Protein AF-A0A519J2M8-F1 (afdb_monomer_lite)

Structure (mmCIF, N/CA/C/O backbone):
data_AF-A0A519J2M8-F1
#
_entry.id   AF-A0A519J2M8-F1
#
loop_
_atom_site.group_PDB
_atom_site.id
_atom_site.type_symbol
_atom_site.label_atom_id
_atom_site.label_alt_id
_atom_site.label_comp_id
_atom_site.label_asym_id
_atom_site.label_entity_id
_atom_site.label_seq_id
_atom_site.pdbx_PDB_ins_code
_atom_site.Cartn_x
_atom_site.Cartn_y
_atom_site.Cartn_z
_atom_site.occupancy
_atom_site.B_iso_or_equiv
_atom_site.auth_seq_id
_atom_site.auth_comp_id
_atom_site.auth_asym_id
_atom_site.auth_atom_id
_atom_site.pdbx_PDB_model_num
ATOM 1 N N . MET A 1 1 ? -5.468 24.593 -13.686 1.00 42.84 1 MET A N 1
ATOM 2 C CA . MET A 1 1 ? -4.693 23.363 -13.952 1.00 42.84 1 MET A CA 1
ATOM 3 C C . MET A 1 1 ? -4.327 22.767 -12.607 1.00 42.84 1 MET A C 1
ATOM 5 O O . MET A 1 1 ? -3.541 23.371 -11.895 1.00 42.84 1 MET A O 1
ATOM 9 N N . THR A 1 2 ? -4.965 21.672 -12.203 1.00 45.75 2 THR A N 1
ATOM 10 C CA . THR A 1 2 ? -4.633 20.975 -10.951 1.00 45.75 2 THR A CA 1
ATOM 11 C C . THR A 1 2 ? -3.378 20.144 -11.201 1.00 45.75 2 THR A C 1
ATOM 13 O O . THR A 1 2 ? -3.348 19.384 -12.170 1.00 45.75 2 THR A O 1
ATOM 16 N N . ALA A 1 3 ? -2.333 20.315 -10.390 1.00 53.28 3 ALA A N 1
ATOM 17 C CA . ALA A 1 3 ? -1.148 19.470 -10.480 1.00 53.28 3 ALA A CA 1
ATOM 18 C C . ALA A 1 3 ? -1.565 18.015 -10.218 1.00 53.28 3 ALA A C 1
ATOM 20 O O . ALA A 1 3 ? -2.243 17.734 -9.231 1.00 53.28 3 ALA A O 1
ATOM 21 N N . LYS A 1 4 ? -1.216 17.098 -11.127 1.00 65.06 4 LYS A N 1
ATOM 22 C CA . LYS A 1 4 ? -1.364 15.665 -10.863 1.00 65.06 4 LYS A CA 1
ATOM 23 C C . LYS A 1 4 ? -0.252 15.265 -9.900 1.00 65.06 4 LYS A C 1
ATOM 25 O O . LYS A 1 4 ? 0.915 15.334 -10.271 1.00 65.06 4 LYS A O 1
ATOM 30 N N . THR A 1 5 ? -0.620 14.873 -8.687 1.00 70.12 5 THR A N 1
ATOM 31 C CA . THR A 1 5 ? 0.306 14.245 -7.742 1.00 70.12 5 THR A CA 1
ATOM 32 C C . THR A 1 5 ? 0.475 12.783 -8.150 1.00 70.12 5 THR A C 1
ATOM 34 O O . THR A 1 5 ? -0.518 12.076 -8.313 1.00 70.12 5 THR A O 1
ATOM 37 N N . TYR A 1 6 ? 1.714 12.348 -8.362 1.00 79.75 6 TYR A N 1
ATOM 38 C CA . TYR A 1 6 ? 2.063 10.949 -8.621 1.00 79.75 6 TYR A CA 1
ATOM 39 C C . TYR A 1 6 ? 2.649 10.337 -7.344 1.00 79.75 6 TYR A C 1
ATOM 41 O O . TYR A 1 6 ? 3.289 11.052 -6.574 1.00 79.75 6 TYR A O 1
ATOM 49 N N . SER A 1 7 ? 2.430 9.038 -7.122 1.00 84.50 7 SER A N 1
ATOM 50 C CA . SER A 1 7 ? 3.035 8.317 -5.997 1.00 84.50 7 SER A CA 1
ATOM 51 C C . SER A 1 7 ? 4.561 8.255 -6.133 1.00 84.50 7 SER A C 1
ATOM 53 O O . SER A 1 7 ? 5.103 8.431 -7.233 1.00 84.50 7 SER A O 1
ATOM 55 N N . ARG A 1 8 ? 5.277 7.987 -5.034 1.00 85.31 8 ARG A N 1
ATOM 56 C CA . ARG A 1 8 ? 6.747 7.875 -5.067 1.00 85.31 8 ARG A CA 1
ATOM 57 C C . ARG A 1 8 ? 7.228 6.768 -6.003 1.00 85.31 8 ARG A C 1
ATOM 59 O O . ARG A 1 8 ? 8.206 6.978 -6.717 1.00 85.31 8 ARG A O 1
ATOM 66 N N . GLY A 1 9 ? 6.530 5.637 -6.068 1.00 89.19 9 GLY A N 1
ATOM 67 C CA . GLY A 1 9 ? 6.817 4.568 -7.018 1.00 89.19 9 GLY A CA 1
ATOM 68 C C . GLY A 1 9 ? 6.554 4.975 -8.465 1.00 89.19 9 GLY A C 1
ATOM 69 O O . GLY A 1 9 ? 7.375 4.697 -9.337 1.00 89.19 9 GLY A O 1
ATOM 70 N N . ALA A 1 10 ? 5.467 5.700 -8.744 1.00 90.69 10 ALA A N 1
ATOM 71 C CA . ALA A 1 10 ? 5.232 6.244 -10.081 1.00 90.69 10 ALA A CA 1
ATOM 72 C C . ALA A 1 10 ? 6.343 7.216 -10.498 1.00 90.69 10 ALA A C 1
ATOM 74 O O . ALA A 1 10 ? 6.860 7.104 -11.609 1.00 90.69 10 ALA A O 1
ATOM 75 N N . LEU A 1 11 ? 6.760 8.118 -9.605 1.00 91.88 11 LEU A N 1
ATOM 76 C CA . LEU A 1 11 ? 7.868 9.035 -9.867 1.00 91.88 11 LEU A CA 1
ATOM 77 C C . LEU A 1 11 ? 9.185 8.283 -10.112 1.00 91.88 11 LEU A C 1
ATOM 79 O O . LEU A 1 11 ? 9.883 8.605 -11.064 1.00 91.88 11 LEU A O 1
ATOM 83 N N . HIS A 1 12 ? 9.487 7.249 -9.322 1.00 93.31 12 HIS A N 1
ATOM 84 C CA . HIS A 1 12 ? 10.667 6.401 -9.518 1.00 93.31 12 HIS A CA 1
ATOM 85 C C . HIS A 1 12 ? 10.701 5.771 -10.916 1.00 93.31 12 HIS A C 1
ATOM 87 O O . HIS A 1 12 ? 11.714 5.832 -11.607 1.00 93.31 12 HIS A O 1
ATOM 93 N N . ARG A 1 13 ? 9.567 5.224 -11.372 1.00 95.94 13 ARG A N 1
ATOM 94 C CA . ARG A 1 13 ? 9.458 4.662 -12.726 1.00 95.94 13 ARG A CA 1
ATOM 95 C C . ARG A 1 13 ? 9.607 5.729 -13.812 1.00 95.94 13 ARG A C 1
ATOM 97 O O . ARG A 1 13 ? 10.231 5.461 -14.833 1.00 95.94 13 ARG A O 1
ATOM 104 N N . PHE A 1 14 ? 9.058 6.930 -13.608 1.00 96.06 14 PHE A N 1
ATOM 105 C CA . PHE A 1 14 ? 9.229 8.039 -14.552 1.00 96.06 14 PHE A CA 1
ATOM 106 C C . PHE A 1 14 ? 10.678 8.518 -14.649 1.00 96.06 14 PHE A C 1
ATOM 108 O O . PHE A 1 14 ? 11.127 8.764 -15.760 1.00 96.06 14 PHE A O 1
ATOM 115 N N . LEU A 1 15 ? 11.396 8.613 -13.528 1.00 94.94 15 LEU A N 1
ATOM 116 C CA . LEU A 1 15 ? 12.813 8.991 -13.516 1.00 94.94 15 LEU A CA 1
ATOM 117 C C . LEU A 1 15 ? 13.669 7.955 -14.251 1.00 94.94 15 LEU A C 1
ATOM 119 O O . LEU A 1 15 ? 14.498 8.313 -15.074 1.00 94.94 15 LEU A O 1
ATOM 123 N N . TYR A 1 16 ? 13.406 6.664 -14.043 1.00 95.06 16 TYR A N 1
ATOM 124 C CA . TYR A 1 16 ? 14.127 5.628 -14.781 1.00 95.06 16 TYR A CA 1
ATOM 125 C C . TYR A 1 16 ? 13.835 5.667 -16.290 1.00 95.06 16 TYR A C 1
ATOM 127 O O . TYR A 1 16 ? 14.726 5.503 -17.121 1.00 95.06 16 TYR A O 1
ATOM 135 N N . LEU A 1 17 ? 12.573 5.905 -16.663 1.00 95.56 17 LEU A N 1
ATOM 136 C CA . LEU A 1 17 ? 12.202 6.107 -18.062 1.00 95.56 17 LEU A CA 1
ATOM 137 C C . LEU A 1 17 ? 12.904 7.339 -18.653 1.00 95.56 17 LEU A C 1
ATOM 139 O O . LEU A 1 17 ? 13.355 7.290 -19.793 1.00 95.56 17 LEU A O 1
ATOM 143 N N . GLU A 1 18 ? 12.993 8.430 -17.894 1.00 95.62 18 GLU A N 1
ATOM 144 C CA . GLU A 1 18 ? 13.728 9.634 -18.279 1.00 95.62 18 GLU A CA 1
ATOM 145 C C . GLU A 1 18 ? 15.209 9.328 -18.540 1.00 95.62 18 GLU A C 1
ATOM 147 O O . GLU A 1 18 ? 15.709 9.724 -19.590 1.00 95.62 18 GLU A O 1
ATOM 152 N N . ASP A 1 19 ? 15.875 8.558 -17.676 1.00 94.25 19 ASP A N 1
ATOM 153 C CA . ASP A 1 19 ? 17.281 8.170 -17.861 1.00 94.25 19 ASP A CA 1
ATOM 154 C C . ASP A 1 19 ? 17.504 7.413 -19.181 1.00 94.25 19 ASP A C 1
ATOM 156 O O . ASP A 1 19 ? 18.418 7.747 -19.941 1.00 94.25 19 ASP A O 1
ATOM 160 N N . ILE A 1 20 ? 16.630 6.451 -19.513 1.00 93.06 20 ILE A N 1
ATOM 161 C CA . ILE A 1 20 ? 16.686 5.746 -20.806 1.00 93.06 20 ILE A CA 1
ATOM 162 C C . ILE A 1 20 ? 16.519 6.733 -21.964 1.00 93.06 20 ILE A C 1
ATOM 164 O O . ILE A 1 20 ? 17.271 6.680 -22.935 1.00 93.06 20 ILE A O 1
ATOM 168 N N . LEU A 1 21 ? 15.532 7.628 -21.888 1.00 93.12 21 LEU A N 1
ATOM 169 C CA . LEU A 1 21 ? 15.232 8.563 -22.973 1.00 93.12 21 LEU A CA 1
ATOM 170 C C . LEU A 1 21 ? 16.350 9.595 -23.174 1.00 93.12 21 LEU A C 1
ATOM 172 O O . LEU A 1 21 ? 16.639 9.966 -24.311 1.00 93.12 21 LEU A O 1
ATOM 176 N N . ILE A 1 22 ? 16.991 10.053 -22.098 1.00 91.88 22 ILE A N 1
ATOM 177 C CA . ILE A 1 22 ? 18.112 10.993 -22.174 1.00 91.88 22 ILE A CA 1
ATOM 178 C C . ILE A 1 22 ? 19.355 10.307 -22.752 1.00 91.88 22 ILE A C 1
ATOM 180 O O . ILE A 1 22 ? 20.033 10.904 -23.585 1.00 91.88 22 ILE A O 1
ATOM 184 N N . GLY A 1 23 ? 19.645 9.069 -22.341 1.00 87.50 23 GLY A N 1
ATOM 185 C CA . GLY A 1 23 ? 20.840 8.341 -22.779 1.00 87.50 23 GLY A CA 1
ATOM 186 C C . GLY A 1 23 ? 20.719 7.666 -24.148 1.00 87.50 23 GLY A C 1
ATOM 187 O O . GLY A 1 23 ? 21.715 7.531 -24.852 1.00 87.50 23 GLY A O 1
ATOM 188 N N . HIS A 1 24 ? 19.511 7.247 -24.537 1.00 88.31 24 HIS A N 1
ATOM 189 C CA . HIS A 1 24 ? 19.293 6.301 -25.640 1.00 88.31 24 HIS A CA 1
ATOM 190 C C . HIS A 1 24 ? 18.051 6.640 -26.481 1.00 88.31 24 HIS A C 1
ATOM 192 O O . HIS A 1 24 ? 17.312 5.751 -26.900 1.00 88.31 24 HIS A O 1
ATOM 198 N N . SER A 1 25 ? 17.788 7.929 -26.718 1.00 82.75 25 SER A N 1
ATOM 199 C CA . SER A 1 25 ? 16.626 8.384 -27.507 1.00 82.75 25 SER A CA 1
ATOM 200 C C . SER A 1 25 ? 16.670 7.980 -28.983 1.00 82.75 25 SER A C 1
ATOM 202 O O . SER A 1 25 ? 15.610 7.836 -29.602 1.00 82.75 25 SER A O 1
ATOM 204 N N . ASP A 1 26 ? 17.860 7.775 -29.5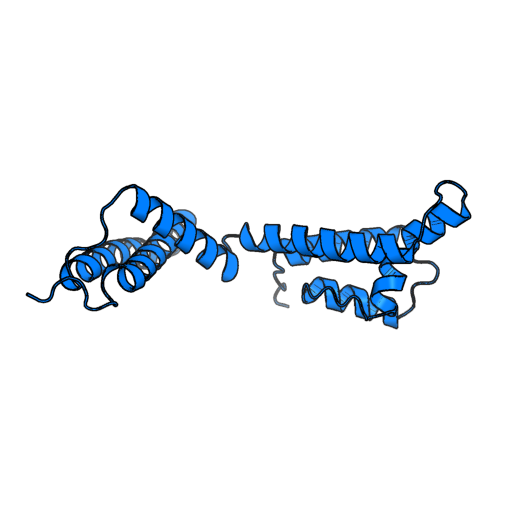48 1.00 79.50 26 ASP A N 1
ATOM 205 C CA . ASP A 1 26 ? 18.017 7.368 -30.943 1.00 79.50 26 ASP A CA 1
ATOM 206 C C . ASP A 1 26 ? 17.419 5.969 -31.170 1.00 79.50 26 ASP A C 1
ATOM 208 O O . ASP A 1 26 ? 17.865 4.968 -30.619 1.00 79.50 26 ASP A O 1
ATOM 212 N N . GLY A 1 27 ? 16.366 5.901 -31.993 1.00 75.88 27 GLY A N 1
ATOM 213 C CA . GLY A 1 27 ? 15.653 4.654 -32.296 1.00 75.88 27 GLY A CA 1
ATOM 214 C C . GLY A 1 27 ? 14.475 4.329 -31.367 1.00 75.88 27 GLY A C 1
ATOM 215 O O . GLY A 1 27 ? 13.872 3.261 -31.505 1.00 75.88 27 GLY A O 1
ATOM 216 N N . ILE A 1 28 ? 14.098 5.230 -30.453 1.00 87.69 28 ILE A N 1
ATOM 217 C CA . ILE A 1 28 ? 12.847 5.113 -29.691 1.00 87.69 28 ILE A CA 1
ATOM 218 C C . ILE A 1 28 ? 11.701 5.716 -30.511 1.00 87.69 28 ILE A C 1
ATOM 220 O O . ILE A 1 28 ? 11.606 6.929 -30.693 1.00 87.69 28 ILE A O 1
ATOM 224 N N . ASP A 1 29 ? 10.822 4.852 -31.015 1.00 91.38 29 ASP A N 1
ATOM 225 C CA . ASP A 1 29 ? 9.601 5.251 -31.713 1.00 91.38 29 ASP A CA 1
ATOM 226 C C . ASP A 1 29 ? 8.451 5.596 -30.743 1.00 91.38 29 ASP A C 1
ATOM 228 O O . ASP A 1 29 ? 8.553 5.496 -29.514 1.00 91.38 29 ASP A O 1
ATOM 232 N N . GLY A 1 30 ? 7.331 6.045 -31.316 1.00 93.44 30 GLY A N 1
ATOM 233 C CA . GLY A 1 30 ? 6.152 6.435 -30.547 1.00 93.44 30 GLY A CA 1
ATOM 234 C C . GLY A 1 30 ? 5.520 5.287 -29.755 1.00 93.44 30 GLY A C 1
ATOM 235 O O . GLY A 1 30 ? 4.983 5.538 -28.675 1.00 93.44 30 GLY A O 1
ATOM 236 N N . ASP A 1 31 ? 5.613 4.050 -30.245 1.00 95.94 31 ASP A N 1
ATOM 237 C CA . ASP A 1 31 ? 4.995 2.879 -29.617 1.00 95.94 31 ASP A CA 1
ATOM 238 C C . ASP A 1 31 ? 5.794 2.444 -28.383 1.00 95.94 31 ASP A C 1
ATOM 240 O O . ASP A 1 31 ? 5.223 2.251 -27.305 1.00 95.94 31 ASP A O 1
ATOM 244 N N . ARG A 1 32 ? 7.129 2.437 -28.481 1.00 95.19 32 ARG A N 1
ATOM 245 C CA . ARG A 1 32 ? 8.039 2.228 -27.342 1.00 95.19 32 ARG A CA 1
ATOM 246 C C . ARG A 1 32 ? 7.851 3.291 -26.271 1.00 95.19 32 ARG A C 1
ATOM 248 O O . ARG A 1 32 ? 7.703 2.961 -25.092 1.00 95.19 32 ARG A O 1
ATOM 255 N N . LEU A 1 33 ? 7.781 4.565 -26.662 1.00 95.06 33 LEU A N 1
ATOM 256 C CA . LEU A 1 33 ? 7.527 5.653 -25.717 1.00 95.06 33 LEU A CA 1
ATOM 257 C C . LEU A 1 33 ? 6.159 5.499 -25.030 1.00 95.06 33 LEU A C 1
ATOM 259 O O . LEU A 1 33 ? 6.048 5.661 -23.811 1.00 95.06 33 LEU A O 1
ATOM 263 N N . ALA A 1 34 ? 5.112 5.160 -25.785 1.00 96.25 34 ALA A N 1
ATOM 264 C CA . ALA A 1 34 ? 3.778 4.927 -25.237 1.00 96.25 34 ALA A CA 1
ATOM 265 C C . ALA A 1 34 ? 3.753 3.743 -24.258 1.00 96.25 34 ALA A C 1
ATOM 267 O O . ALA A 1 34 ? 3.117 3.836 -23.200 1.00 96.25 34 ALA A O 1
ATOM 268 N N . ALA A 1 35 ? 4.470 2.663 -24.570 1.00 96.19 35 ALA A N 1
ATOM 269 C CA . ALA A 1 35 ? 4.612 1.503 -23.700 1.00 96.19 35 ALA A CA 1
ATOM 270 C C . ALA A 1 35 ? 5.324 1.875 -22.388 1.00 96.19 35 ALA A C 1
ATOM 272 O O . ALA A 1 35 ? 4.794 1.599 -21.308 1.00 96.19 35 ALA A O 1
ATOM 273 N N . GLY A 1 36 ? 6.451 2.592 -22.466 1.00 96.31 36 GLY A N 1
ATOM 274 C CA . GLY A 1 36 ? 7.195 3.080 -21.300 1.00 96.31 36 GLY A CA 1
ATOM 275 C C . GLY A 1 36 ? 6.361 3.992 -20.397 1.00 96.31 36 GLY A C 1
ATOM 276 O O . GLY A 1 36 ? 6.284 3.781 -19.187 1.00 96.31 36 GLY A O 1
ATOM 277 N N . LEU A 1 37 ? 5.650 4.965 -20.977 1.00 96.12 37 LEU A N 1
ATOM 278 C CA . LEU A 1 37 ? 4.761 5.860 -20.226 1.00 96.12 37 LEU A CA 1
ATOM 279 C C . LEU A 1 37 ? 3.584 5.117 -19.581 1.00 96.12 37 LEU A C 1
ATOM 281 O O . LEU A 1 37 ? 3.129 5.498 -18.499 1.00 96.12 37 LEU A O 1
ATOM 285 N N . THR A 1 38 ? 3.060 4.081 -20.239 1.00 96.00 38 THR A N 1
ATOM 286 C CA . THR A 1 38 ? 1.982 3.247 -19.691 1.00 96.00 38 THR A CA 1
ATOM 287 C C . THR A 1 38 ? 2.481 2.432 -18.503 1.00 96.00 38 THR A C 1
ATOM 289 O O . THR A 1 38 ? 1.831 2.433 -17.454 1.00 96.00 38 THR A O 1
ATOM 292 N N . TRP A 1 39 ? 3.657 1.813 -18.613 1.00 96.12 39 TRP A N 1
ATOM 293 C CA . TRP A 1 39 ? 4.309 1.132 -17.496 1.00 96.12 39 TRP A CA 1
ATOM 294 C C . TRP A 1 39 ? 4.587 2.091 -16.332 1.00 96.12 39 TRP A C 1
ATOM 296 O O . TRP A 1 39 ? 4.186 1.812 -15.204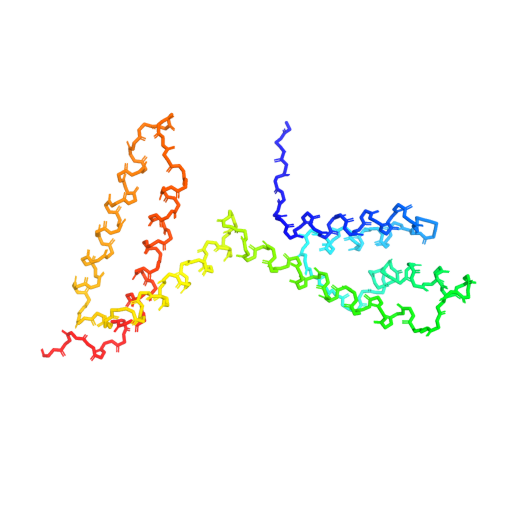 1.00 96.12 39 TRP A O 1
ATOM 306 N N . ALA A 1 40 ? 5.170 3.266 -16.588 1.00 95.00 40 ALA A N 1
ATOM 307 C CA . ALA A 1 40 ? 5.487 4.224 -15.531 1.00 95.00 40 ALA A CA 1
ATOM 308 C C . ALA A 1 40 ? 4.234 4.655 -14.745 1.00 95.00 40 ALA A C 1
ATOM 310 O O . ALA A 1 40 ? 4.247 4.708 -13.512 1.00 95.00 40 ALA A O 1
ATOM 311 N N . LYS A 1 41 ? 3.106 4.849 -15.442 1.00 91.50 41 LYS A N 1
ATOM 312 C CA . LYS A 1 41 ? 1.813 5.180 -14.822 1.00 91.50 41 LYS A CA 1
ATOM 313 C C . LYS A 1 41 ? 1.200 4.029 -14.030 1.00 91.50 41 LYS A C 1
ATOM 315 O O . LYS A 1 41 ? 0.671 4.269 -12.953 1.00 91.50 41 LYS A O 1
ATOM 320 N N . THR A 1 42 ? 1.215 2.818 -14.579 1.00 89.75 42 THR A N 1
ATOM 321 C CA . THR A 1 42 ? 0.425 1.689 -14.053 1.00 89.75 42 THR A CA 1
ATOM 322 C C . THR A 1 42 ? 1.210 0.762 -13.131 1.00 89.75 42 THR A C 1
ATOM 324 O O . THR A 1 42 ? 0.603 0.028 -12.362 1.00 89.75 42 THR A O 1
ATOM 327 N N . GLY A 1 43 ? 2.542 0.759 -13.223 1.00 90.81 43 GLY A N 1
ATOM 328 C CA . GLY A 1 43 ? 3.401 -0.210 -12.544 1.00 90.81 43 GLY A CA 1
ATOM 329 C C . GLY A 1 43 ? 3.291 -1.636 -13.094 1.00 90.81 43 GLY A C 1
ATOM 330 O O . GLY A 1 43 ? 3.822 -2.559 -12.490 1.00 90.81 43 GLY A O 1
ATOM 331 N N . GLN A 1 44 ? 2.608 -1.856 -14.222 1.00 89.94 44 GLN A N 1
ATOM 332 C CA . GLN A 1 44 ? 2.420 -3.198 -14.775 1.00 89.94 44 GLN A CA 1
ATOM 333 C C . GLN A 1 44 ? 3.607 -3.606 -15.656 1.00 89.94 44 GLN A C 1
ATOM 335 O O . GLN A 1 44 ? 3.724 -3.168 -16.801 1.00 89.94 44 GLN A O 1
ATOM 340 N N . ALA A 1 45 ? 4.477 -4.473 -15.133 1.00 87.50 45 ALA A N 1
ATOM 341 C CA . ALA A 1 45 ? 5.597 -5.071 -15.865 1.00 87.50 45 ALA A CA 1
ATOM 342 C C . ALA A 1 45 ? 5.116 -6.152 -16.854 1.00 87.50 45 ALA A C 1
ATOM 344 O O . ALA A 1 45 ? 5.244 -7.350 -16.604 1.00 87.50 45 ALA A O 1
ATOM 345 N N . ASN A 1 46 ? 4.526 -5.740 -17.980 1.00 91.75 46 ASN A N 1
ATOM 346 C CA . ASN A 1 46 ? 4.105 -6.677 -19.020 1.00 91.75 46 ASN A CA 1
ATOM 347 C C . ASN A 1 46 ? 5.320 -7.194 -19.814 1.00 91.75 46 ASN A C 1
ATOM 349 O O . ASN A 1 46 ? 5.766 -6.551 -20.762 1.00 91.75 46 ASN A O 1
ATOM 353 N N . LEU A 1 47 ? 5.817 -8.376 -19.442 1.00 92.56 47 LEU A N 1
ATOM 354 C CA . LEU A 1 47 ? 6.997 -9.007 -20.051 1.00 92.56 47 LEU A CA 1
ATOM 355 C C . LEU A 1 47 ? 6.769 -9.537 -21.477 1.00 92.56 47 LEU A C 1
ATOM 357 O O . LEU A 1 47 ? 7.730 -9.934 -22.139 1.00 92.56 47 LEU A O 1
ATOM 361 N N . GLU A 1 48 ? 5.518 -9.564 -21.940 1.00 94.12 48 GLU A N 1
ATOM 362 C CA . GLU A 1 48 ? 5.147 -9.949 -23.306 1.00 94.12 48 GLU A CA 1
ATOM 363 C C . GLU A 1 48 ? 5.066 -8.735 -24.243 1.00 94.12 48 GLU A C 1
ATOM 365 O O . GLU A 1 48 ? 5.068 -8.885 -25.466 1.00 94.12 48 GLU A O 1
ATOM 370 N N . ASN A 1 49 ? 5.028 -7.517 -23.690 1.00 95.94 49 ASN A N 1
ATOM 371 C CA . ASN A 1 49 ? 5.027 -6.294 -24.479 1.00 95.94 49 ASN A CA 1
ATOM 372 C C . ASN A 1 49 ? 6.421 -6.056 -25.077 1.00 95.94 49 ASN A C 1
ATOM 374 O O . ASN A 1 49 ? 7.336 -5.584 -24.406 1.00 95.94 49 ASN A O 1
ATOM 378 N N . THR A 1 50 ? 6.563 -6.370 -26.363 1.00 95.81 50 THR A N 1
ATOM 379 C CA . THR A 1 50 ? 7.843 -6.283 -27.076 1.00 95.81 50 THR A CA 1
ATOM 380 C C . THR A 1 50 ? 8.368 -4.848 -27.158 1.00 95.81 50 THR A C 1
ATOM 382 O O . THR A 1 50 ? 9.573 -4.649 -27.043 1.00 95.81 50 THR A O 1
ATOM 385 N N . ASP A 1 51 ? 7.499 -3.842 -27.269 1.00 96.62 51 ASP A N 1
ATOM 386 C CA . ASP A 1 51 ? 7.912 -2.433 -27.322 1.00 96.62 51 ASP A CA 1
ATOM 387 C C . ASP A 1 51 ? 8.476 -1.960 -25.983 1.00 96.62 51 ASP A C 1
ATOM 389 O O . ASP A 1 51 ? 9.504 -1.286 -25.938 1.00 96.62 51 ASP A O 1
ATOM 393 N N . LEU A 1 52 ? 7.850 -2.378 -24.878 1.00 96.38 52 LEU A N 1
ATOM 394 C CA . LEU A 1 52 ? 8.356 -2.104 -23.535 1.00 96.38 52 LEU A CA 1
ATOM 395 C C . LEU A 1 52 ? 9.705 -2.790 -23.298 1.00 96.38 52 LEU A C 1
ATOM 397 O O . LEU A 1 52 ? 10.625 -2.171 -22.775 1.00 96.38 52 LEU A O 1
ATOM 401 N N . ILE A 1 53 ? 9.845 -4.054 -23.701 1.00 97.12 53 ILE A N 1
ATOM 402 C CA . ILE A 1 53 ? 11.110 -4.780 -23.548 1.00 97.12 53 ILE A CA 1
ATOM 403 C C . ILE A 1 53 ? 12.213 -4.156 -24.405 1.00 97.12 53 ILE A C 1
ATOM 405 O O . ILE A 1 53 ? 13.315 -3.945 -23.910 1.00 97.12 53 ILE A O 1
ATOM 409 N N . ASN A 1 54 ? 11.920 -3.800 -25.655 1.00 95.25 54 ASN A N 1
ATOM 410 C CA . ASN A 1 54 ? 12.895 -3.163 -26.537 1.00 95.25 54 ASN A CA 1
ATOM 411 C C . ASN A 1 54 ? 13.329 -1.788 -26.024 1.00 95.25 54 ASN A C 1
ATOM 413 O O . ASN A 1 54 ? 14.498 -1.446 -26.152 1.00 95.25 54 ASN A O 1
ATOM 417 N N . LEU A 1 55 ? 12.420 -1.023 -25.410 1.00 95.81 55 LEU A N 1
ATOM 418 C CA . LEU A 1 55 ? 12.760 0.237 -24.751 1.00 95.81 55 LEU A CA 1
ATOM 419 C C . LEU A 1 55 ? 13.795 0.037 -23.631 1.00 95.81 55 LEU A C 1
ATOM 421 O O . LEU A 1 55 ? 14.761 0.789 -23.550 1.00 95.81 55 LEU A O 1
ATOM 425 N N . PHE A 1 56 ? 13.601 -0.978 -22.785 1.00 95.94 56 PHE A N 1
ATOM 426 C CA . PHE A 1 56 ? 14.519 -1.305 -21.686 1.00 95.94 56 PHE A CA 1
ATOM 427 C C . PHE A 1 56 ? 15.812 -1.974 -22.165 1.00 95.94 56 PHE A C 1
ATOM 429 O O . PHE A 1 56 ? 16.810 -1.951 -21.452 1.00 95.94 56 PHE A O 1
ATOM 436 N N . ALA A 1 57 ? 15.813 -2.559 -23.362 1.00 95.31 57 ALA A N 1
ATOM 437 C CA . ALA A 1 57 ? 17.002 -3.157 -23.955 1.00 95.31 57 ALA A CA 1
ATOM 438 C C . ALA A 1 57 ? 17.958 -2.114 -24.547 1.00 95.31 57 ALA A C 1
ATOM 440 O O . ALA A 1 57 ? 19.138 -2.421 -24.694 1.00 95.31 57 ALA A O 1
ATOM 441 N N . SER A 1 58 ? 17.495 -0.896 -24.862 1.00 93.38 58 SER A N 1
ATOM 442 C CA . SER A 1 58 ? 18.305 0.137 -25.529 1.00 93.38 58 SER A CA 1
ATOM 443 C C . SER A 1 58 ? 19.669 0.404 -24.867 1.00 93.38 58 SER A C 1
ATOM 445 O O . SER A 1 58 ? 20.663 0.403 -25.596 1.00 93.38 58 SER A O 1
ATOM 447 N N . PRO A 1 59 ? 19.783 0.557 -23.528 1.00 92.50 59 PRO A N 1
ATOM 448 C CA . PRO A 1 59 ? 21.083 0.751 -22.878 1.00 92.50 59 PRO A CA 1
ATOM 449 C C . PRO A 1 59 ? 22.024 -0.447 -23.051 1.00 92.50 59 PRO A C 1
ATOM 451 O O . PRO A 1 59 ? 23.212 -0.285 -23.316 1.00 92.50 59 PRO A O 1
ATOM 454 N N . HIS A 1 60 ? 21.479 -1.661 -22.945 1.00 93.06 60 HIS A N 1
ATOM 455 C CA . HIS A 1 60 ? 22.238 -2.909 -23.053 1.00 93.06 60 HIS A CA 1
ATOM 456 C C . HIS A 1 60 ? 22.689 -3.188 -24.489 1.00 93.06 60 HIS A C 1
ATOM 458 O O . HIS A 1 60 ? 23.785 -3.701 -24.704 1.00 93.06 60 HIS A O 1
ATOM 464 N N . VAL A 1 61 ? 21.867 -2.826 -25.480 1.00 91.81 61 VAL A N 1
ATOM 465 C CA . VAL A 1 61 ? 22.239 -2.885 -26.901 1.00 91.81 61 VAL A CA 1
ATOM 466 C C . VAL A 1 61 ? 23.378 -1.910 -27.186 1.00 91.81 61 VAL A C 1
ATOM 468 O O . VAL A 1 61 ? 24.380 -2.328 -27.758 1.00 91.81 61 VAL A O 1
ATOM 471 N N . ALA A 1 62 ? 23.272 -0.657 -26.731 1.00 89.94 62 ALA A N 1
ATOM 472 C CA . ALA A 1 62 ? 24.330 0.337 -26.910 1.00 89.94 62 ALA A CA 1
ATOM 473 C C . ALA A 1 62 ? 25.661 -0.128 -26.285 1.00 89.94 62 ALA A C 1
ATOM 475 O O . ALA A 1 62 ? 26.693 -0.130 -26.953 1.00 89.94 62 ALA A O 1
ATOM 476 N N . ALA A 1 63 ? 25.626 -0.636 -25.049 1.00 88.81 63 ALA A N 1
ATOM 477 C CA . ALA A 1 63 ? 26.813 -1.166 -24.372 1.00 88.81 63 ALA A CA 1
ATOM 478 C C . ALA A 1 63 ? 27.427 -2.390 -25.085 1.00 88.81 63 ALA A C 1
ATOM 480 O O . ALA A 1 63 ? 28.649 -2.563 -25.110 1.00 88.81 63 ALA A O 1
ATOM 481 N N . ALA A 1 64 ? 26.594 -3.254 -25.676 1.00 89.00 64 ALA A N 1
ATOM 482 C CA . ALA A 1 64 ? 27.063 -4.393 -26.461 1.00 89.00 64 ALA A CA 1
ATOM 483 C C . ALA A 1 64 ? 27.716 -3.957 -27.786 1.00 89.00 64 ALA A C 1
ATOM 485 O O . ALA A 1 64 ? 28.731 -4.529 -28.189 1.00 89.00 64 ALA A O 1
ATOM 486 N N . GLU A 1 65 ? 27.158 -2.946 -28.460 1.00 88.38 65 GLU A N 1
ATOM 487 C CA . GLU A 1 65 ? 27.681 -2.401 -29.720 1.00 88.38 65 GLU A CA 1
ATOM 488 C C . GLU A 1 65 ? 29.035 -1.701 -29.541 1.00 88.38 65 GLU A C 1
ATOM 490 O O . GLU A 1 65 ? 29.914 -1.831 -30.395 1.00 88.38 65 GLU A O 1
ATOM 495 N N . GLU A 1 66 ? 29.249 -1.042 -28.401 1.00 89.31 66 GLU A N 1
ATOM 496 C CA . GLU A 1 66 ? 30.532 -0.429 -28.030 1.00 89.31 66 GLU A CA 1
ATOM 497 C C . GLU A 1 66 ? 31.580 -1.459 -27.550 1.00 89.31 66 GLU A C 1
ATOM 499 O O . GLU A 1 66 ? 32.709 -1.105 -27.207 1.00 89.31 66 GLU A O 1
ATOM 504 N N . ALA A 1 67 ? 31.239 -2.755 -27.583 1.00 81.12 67 ALA A N 1
ATOM 505 C CA . ALA A 1 67 ? 32.036 -3.876 -27.079 1.00 81.12 67 ALA A CA 1
ATOM 506 C C . ALA A 1 67 ? 32.395 -3.773 -25.581 1.00 81.12 67 ALA A C 1
ATOM 508 O O . ALA A 1 67 ? 33.310 -4.456 -25.110 1.00 81.12 67 ALA A O 1
ATOM 509 N N . GLU A 1 68 ? 31.657 -2.958 -24.823 1.00 80.25 68 GLU A N 1
ATOM 510 C CA . GLU A 1 68 ? 31.856 -2.738 -23.387 1.00 80.25 68 GLU A CA 1
ATOM 511 C C . GLU A 1 68 ? 31.208 -3.834 -22.530 1.00 80.25 68 GLU A C 1
ATOM 513 O O . GLU A 1 68 ? 31.549 -4.001 -21.356 1.00 80.25 68 GLU A O 1
ATOM 518 N N . TRP A 1 69 ? 30.304 -4.624 -23.115 1.00 88.50 69 TRP A N 1
ATOM 519 C CA . TRP A 1 69 ? 29.568 -5.668 -22.411 1.00 88.50 69 TRP A CA 1
ATOM 520 C C . TRP A 1 69 ? 29.229 -6.873 -23.306 1.00 88.50 69 TRP A C 1
ATOM 522 O O . TRP A 1 69 ? 29.015 -6.740 -24.509 1.00 88.50 69 TRP A O 1
ATOM 532 N N . GLN A 1 70 ? 29.186 -8.074 -22.716 1.00 82.12 70 GLN A N 1
ATOM 533 C CA . GLN A 1 70 ? 28.813 -9.325 -23.392 1.00 82.12 70 GLN A CA 1
ATOM 534 C C . GLN A 1 70 ? 27.698 -10.032 -22.610 1.00 82.12 70 GLN A C 1
ATOM 536 O O . GLN A 1 70 ? 27.970 -10.770 -21.662 1.00 82.12 70 GLN A O 1
ATOM 541 N N . GLY A 1 71 ? 26.448 -9.833 -23.023 1.00 89.62 71 GLY A N 1
ATOM 542 C CA . GLY A 1 71 ? 25.285 -10.561 -22.509 1.00 89.62 71 GLY A CA 1
ATOM 543 C C . GLY A 1 71 ? 24.081 -10.462 -23.448 1.00 89.62 71 GLY A C 1
ATOM 544 O O . GLY A 1 71 ? 24.231 -10.063 -24.601 1.00 89.62 71 GLY A O 1
ATOM 545 N N . ASP A 1 72 ? 22.901 -10.879 -22.977 1.00 95.19 72 ASP A N 1
ATOM 546 C CA . ASP A 1 72 ? 21.644 -10.831 -23.740 1.00 95.19 72 ASP A CA 1
ATOM 547 C C . ASP A 1 72 ? 20.832 -9.579 -23.352 1.00 95.19 72 ASP A C 1
ATOM 549 O O . ASP A 1 72 ? 20.232 -9.565 -22.270 1.00 95.19 72 ASP A O 1
ATOM 553 N N . PRO A 1 73 ? 20.765 -8.541 -24.214 1.00 94.44 73 PRO A N 1
ATOM 554 C CA . PRO A 1 73 ? 20.053 -7.299 -23.913 1.00 94.44 73 PRO A CA 1
ATOM 555 C C . PRO A 1 73 ? 18.580 -7.500 -23.548 1.00 94.44 73 PRO A C 1
ATOM 557 O O . PRO A 1 73 ? 18.031 -6.749 -22.746 1.00 94.44 73 PRO A O 1
ATOM 560 N N . ILE A 1 74 ? 17.925 -8.513 -24.122 1.00 95.69 74 ILE A N 1
ATOM 561 C CA . ILE A 1 74 ? 16.504 -8.781 -23.884 1.00 95.69 74 ILE A CA 1
ATOM 562 C C . ILE A 1 74 ? 16.298 -9.439 -22.520 1.00 95.69 74 ILE A C 1
ATOM 564 O O . ILE A 1 74 ? 15.321 -9.138 -21.826 1.00 95.69 74 ILE A O 1
ATOM 568 N N . ALA A 1 75 ? 17.197 -10.342 -22.128 1.00 95.12 75 ALA A N 1
ATOM 569 C CA . ALA A 1 75 ? 17.156 -10.956 -20.806 1.00 95.12 75 ALA A CA 1
ATOM 570 C C . ALA A 1 75 ? 17.393 -9.911 -19.706 1.00 95.12 75 ALA A C 1
ATOM 572 O O . ALA A 1 75 ? 16.635 -9.875 -18.732 1.00 95.12 75 ALA A O 1
ATOM 573 N N . GLU A 1 76 ? 18.370 -9.021 -19.897 1.00 95.75 76 GLU A N 1
ATOM 574 C CA . GLU A 1 76 ? 18.650 -7.938 -18.949 1.00 95.75 76 GLU A CA 1
ATOM 575 C C . GLU A 1 76 ? 17.504 -6.931 -18.874 1.00 95.75 76 GLU A C 1
ATOM 577 O O . GLU A 1 76 ? 17.043 -6.610 -17.781 1.00 95.75 76 GLU A O 1
ATOM 582 N N . ALA A 1 77 ? 16.935 -6.527 -20.013 1.00 95.56 77 ALA A N 1
ATOM 583 C CA . ALA A 1 77 ? 15.774 -5.639 -20.048 1.00 95.56 77 ALA A CA 1
ATOM 584 C C . ALA A 1 77 ? 14.591 -6.176 -19.226 1.00 95.56 77 ALA A C 1
ATOM 586 O O . ALA A 1 77 ? 13.941 -5.433 -18.487 1.00 95.56 77 ALA A O 1
ATOM 587 N N . LYS A 1 78 ? 14.310 -7.483 -19.322 1.00 96.81 78 LYS A N 1
ATOM 588 C CA . LYS A 1 78 ? 13.265 -8.135 -18.517 1.00 96.81 78 LYS A CA 1
ATOM 589 C C . LYS A 1 78 ? 13.609 -8.127 -17.030 1.00 96.81 78 LYS A C 1
ATOM 591 O O . LYS A 1 78 ? 12.723 -7.877 -16.212 1.00 96.81 78 LYS A O 1
ATOM 596 N N . SER A 1 79 ? 14.866 -8.404 -16.689 1.00 95.56 79 SER A N 1
ATOM 597 C CA . SER A 1 79 ? 15.362 -8.374 -15.311 1.00 95.56 79 SER A CA 1
ATOM 598 C C . SER A 1 79 ? 15.214 -6.978 -14.699 1.00 95.56 79 SER A C 1
ATOM 600 O O . SER A 1 79 ? 14.598 -6.828 -13.640 1.00 95.56 79 SER A O 1
ATOM 602 N N . ASP A 1 80 ? 15.672 -5.947 -15.411 1.00 95.88 80 ASP A N 1
ATOM 603 C CA . ASP A 1 80 ? 15.561 -4.549 -15.002 1.00 95.88 80 ASP A CA 1
ATOM 604 C C . ASP A 1 80 ? 14.107 -4.122 -14.832 1.00 95.88 80 ASP A C 1
ATOM 606 O O . ASP A 1 80 ? 13.738 -3.601 -13.778 1.00 95.88 80 ASP A O 1
ATOM 610 N N . LEU A 1 81 ? 13.250 -4.405 -15.817 1.00 96.19 81 LEU A N 1
ATOM 611 C CA . LEU A 1 81 ? 11.832 -4.060 -15.755 1.00 96.19 81 LEU A CA 1
ATOM 612 C C . LEU A 1 81 ? 11.156 -4.635 -14.501 1.00 96.19 81 LEU A C 1
ATOM 614 O O . LEU A 1 81 ? 10.406 -3.926 -13.823 1.00 96.19 81 LEU A O 1
ATOM 618 N N . VAL A 1 82 ? 11.429 -5.900 -14.161 1.00 95.38 82 VAL A N 1
ATOM 619 C CA . VAL A 1 82 ? 10.914 -6.526 -12.932 1.00 95.38 82 VAL A CA 1
ATOM 620 C C . VAL A 1 82 ? 11.493 -5.844 -11.699 1.00 95.38 82 VAL A C 1
ATOM 622 O O . VAL A 1 82 ? 10.731 -5.416 -10.829 1.00 95.38 82 VAL A O 1
ATOM 625 N N . ARG A 1 83 ? 12.821 -5.713 -11.628 1.00 96.25 83 ARG A N 1
ATOM 626 C CA . ARG A 1 83 ? 13.531 -5.127 -10.487 1.00 96.25 83 ARG A CA 1
ATOM 627 C C . ARG A 1 83 ? 13.005 -3.731 -10.156 1.00 96.25 83 ARG A C 1
ATOM 629 O O . ARG A 1 83 ? 12.592 -3.485 -9.028 1.00 96.25 83 ARG A O 1
ATOM 636 N N . ILE A 1 84 ? 12.929 -2.850 -11.148 1.00 94.81 84 ILE A N 1
ATOM 637 C CA . ILE A 1 84 ? 12.511 -1.452 -10.972 1.00 94.81 84 ILE A CA 1
ATOM 638 C C . ILE A 1 84 ? 11.032 -1.361 -10.610 1.00 94.81 84 ILE A C 1
ATOM 640 O O . ILE A 1 84 ? 10.626 -0.497 -9.834 1.00 94.81 84 ILE A O 1
ATOM 644 N N . THR A 1 85 ? 10.208 -2.267 -11.140 1.00 94.06 85 THR A N 1
ATOM 645 C CA . THR A 1 85 ? 8.795 -2.352 -10.761 1.00 94.06 85 THR A CA 1
ATOM 646 C C . THR A 1 85 ? 8.641 -2.743 -9.291 1.00 94.06 85 THR A C 1
ATOM 648 O O . THR A 1 85 ? 7.831 -2.142 -8.583 1.00 94.06 85 THR A O 1
ATOM 651 N N . VAL A 1 86 ? 9.438 -3.699 -8.805 1.00 90.50 86 VAL A N 1
ATOM 652 C CA . VAL A 1 86 ? 9.454 -4.106 -7.391 1.00 90.50 86 VAL A CA 1
ATOM 653 C C . VAL A 1 86 ? 9.967 -2.977 -6.499 1.00 90.50 86 VAL A C 1
ATOM 655 O O . VAL A 1 86 ? 9.315 -2.654 -5.509 1.00 90.50 86 VAL A O 1
ATOM 658 N N . GLU A 1 87 ? 11.075 -2.331 -6.867 1.00 91.12 87 GLU A N 1
ATOM 659 C CA . GLU A 1 87 ? 11.626 -1.170 -6.152 1.00 91.12 87 GLU A CA 1
ATOM 660 C C . GLU A 1 87 ? 10.593 -0.039 -6.050 1.00 91.12 87 GLU A C 1
ATOM 662 O O . GLU A 1 87 ? 10.330 0.479 -4.965 1.00 91.12 87 GLU A O 1
ATOM 667 N N . ALA A 1 88 ? 9.931 0.294 -7.159 1.00 88.25 88 ALA A N 1
ATOM 668 C CA . ALA A 1 88 ? 8.876 1.299 -7.183 1.00 88.25 88 ALA A CA 1
ATOM 669 C C . ALA A 1 88 ? 7.667 0.904 -6.321 1.00 88.25 88 ALA A C 1
ATOM 671 O O . ALA A 1 88 ? 7.128 1.740 -5.602 1.00 88.25 88 ALA A O 1
ATOM 672 N N . THR A 1 89 ? 7.261 -0.365 -6.352 1.00 86.19 89 THR A N 1
ATOM 673 C CA . THR A 1 89 ? 6.163 -0.865 -5.510 1.00 86.19 89 THR A CA 1
ATOM 674 C C . THR A 1 89 ? 6.523 -0.771 -4.028 1.00 86.19 89 THR A C 1
ATOM 676 O O . THR A 1 89 ? 5.693 -0.381 -3.214 1.00 86.19 89 THR A O 1
ATOM 679 N N . ALA A 1 90 ? 7.773 -1.066 -3.664 1.00 81.38 90 ALA A N 1
ATOM 680 C CA . ALA A 1 90 ? 8.251 -0.909 -2.295 1.00 81.38 90 ALA A CA 1
ATOM 681 C C . ALA A 1 90 ? 8.223 0.561 -1.845 1.00 81.38 90 ALA A C 1
ATOM 683 O O . ALA A 1 90 ? 7.879 0.835 -0.697 1.00 81.38 90 ALA A O 1
ATOM 684 N N . LEU A 1 91 ? 8.523 1.505 -2.744 1.00 81.94 91 LEU A N 1
ATOM 685 C CA . LEU A 1 91 ? 8.386 2.938 -2.469 1.00 81.94 91 LEU A CA 1
ATOM 686 C C . LEU A 1 91 ? 6.929 3.363 -2.272 1.00 81.94 91 LEU A C 1
ATOM 688 O O . LEU A 1 91 ? 6.690 4.228 -1.438 1.00 81.94 91 LEU A O 1
ATOM 692 N N . ASP A 1 92 ? 5.982 2.765 -3.001 1.00 75.06 92 ASP A N 1
ATOM 693 C CA . ASP A 1 92 ? 4.545 3.012 -2.824 1.00 75.06 92 ASP A CA 1
ATOM 694 C C . ASP A 1 92 ? 4.033 2.429 -1.492 1.00 75.06 92 ASP A C 1
ATOM 696 O O . ASP A 1 92 ? 3.311 3.103 -0.764 1.00 75.06 92 ASP A O 1
ATOM 700 N N . ILE A 1 93 ? 4.466 1.220 -1.115 1.00 67.56 93 ILE A N 1
ATOM 701 C CA . ILE A 1 93 ? 4.146 0.609 0.191 1.00 67.56 93 ILE A CA 1
ATOM 702 C C . ILE A 1 93 ? 4.745 1.428 1.342 1.00 67.56 93 ILE A C 1
ATOM 704 O O . ILE A 1 93 ? 4.125 1.585 2.392 1.00 67.56 93 ILE A O 1
ATOM 708 N N . ALA A 1 94 ? 5.954 1.955 1.153 1.00 68.19 94 ALA A N 1
ATOM 709 C CA . ALA A 1 94 ? 6.605 2.834 2.116 1.00 68.19 94 ALA A CA 1
ATOM 710 C C . ALA A 1 94 ? 6.052 4.270 2.094 1.00 68.19 94 ALA A C 1
ATOM 712 O O . ALA A 1 94 ? 6.464 5.082 2.926 1.00 68.19 94 ALA A O 1
ATOM 713 N N . ASP A 1 95 ? 5.161 4.607 1.154 1.00 74.12 95 ASP A N 1
ATOM 714 C CA . ASP A 1 95 ? 4.544 5.924 1.058 1.00 74.12 95 ASP A CA 1
ATOM 715 C C . ASP A 1 95 ? 3.246 5.969 1.883 1.00 74.12 95 ASP A C 1
ATOM 717 O O . ASP A 1 95 ? 2.213 5.458 1.436 1.00 74.12 95 ASP A O 1
ATOM 721 N N . PRO A 1 96 ? 3.254 6.609 3.071 1.00 72.19 96 PRO A N 1
ATOM 722 C CA . PRO A 1 96 ? 2.081 6.689 3.940 1.00 72.19 96 PRO A CA 1
ATOM 723 C C . PRO A 1 96 ? 0.913 7.474 3.324 1.00 72.19 96 PRO A C 1
ATOM 725 O O . PRO A 1 96 ? -0.178 7.470 3.895 1.00 72.19 96 PRO A O 1
ATOM 728 N N . ASP A 1 97 ? 1.132 8.187 2.216 1.00 81.56 97 ASP A N 1
ATOM 729 C CA . ASP A 1 97 ? 0.118 9.025 1.578 1.00 81.56 97 ASP A CA 1
ATOM 730 C C . ASP A 1 97 ? -0.750 8.246 0.566 1.00 81.56 97 ASP A C 1
ATOM 732 O O . ASP A 1 97 ? -1.758 8.773 0.086 1.00 81.56 97 ASP A O 1
ATOM 736 N N . THR A 1 98 ? -0.398 6.992 0.252 1.00 82.44 98 THR A N 1
ATOM 737 C CA . THR A 1 98 ? -1.198 6.094 -0.600 1.00 82.44 98 THR A CA 1
ATOM 738 C C . THR A 1 98 ? -2.177 5.247 0.223 1.00 82.44 98 THR A C 1
ATOM 740 O O . THR A 1 98 ? -2.000 5.060 1.429 1.00 82.44 98 THR A O 1
ATOM 743 N N . LEU A 1 99 ? -3.224 4.707 -0.417 1.00 83.62 99 LEU A N 1
ATOM 744 C CA . LEU A 1 99 ? -4.158 3.792 0.255 1.00 83.62 99 LEU A CA 1
ATOM 745 C C . LEU A 1 99 ? -3.446 2.506 0.693 1.00 83.62 99 LEU A C 1
ATOM 747 O O . LEU A 1 99 ? -3.670 2.014 1.797 1.00 83.62 99 LEU A O 1
ATOM 751 N N . GLU A 1 100 ? -2.571 1.987 -0.164 1.00 82.62 100 GLU A N 1
ATOM 752 C CA . GLU A 1 100 ? -1.778 0.785 0.064 1.00 82.62 100 GLU A CA 1
ATOM 753 C C . GLU A 1 100 ? -0.784 0.980 1.212 1.00 82.62 100 GLU A C 1
ATOM 755 O O . GLU A 1 100 ? -0.692 0.119 2.087 1.00 82.62 100 GLU A O 1
ATOM 760 N N . GLY A 1 101 ? -0.092 2.121 1.261 1.00 81.69 101 GLY A N 1
ATOM 761 C CA . GLY A 1 101 ? 0.823 2.450 2.352 1.00 81.69 101 GLY A CA 1
ATOM 762 C C . GLY A 1 101 ? 0.103 2.657 3.684 1.00 81.69 101 GLY A C 1
ATOM 763 O O . GLY A 1 101 ? 0.533 2.118 4.704 1.00 81.69 101 GLY A O 1
ATOM 764 N N . ALA A 1 102 ? -1.046 3.344 3.694 1.00 90.50 102 ALA A N 1
ATOM 765 C CA . ALA A 1 102 ? -1.869 3.471 4.899 1.00 90.50 102 ALA A CA 1
ATOM 766 C C . ALA A 1 102 ? -2.362 2.102 5.412 1.00 90.50 102 ALA A C 1
ATOM 768 O O . ALA A 1 102 ? -2.307 1.834 6.614 1.00 90.50 102 ALA A O 1
ATOM 769 N N . ALA A 1 103 ? -2.787 1.209 4.511 1.00 91.38 103 ALA A N 1
ATOM 770 C CA . ALA A 1 103 ? -3.182 -0.154 4.863 1.00 91.38 103 ALA A CA 1
ATOM 771 C C . ALA A 1 103 ? -2.001 -0.994 5.381 1.00 91.38 103 ALA A C 1
ATOM 773 O O . ALA A 1 103 ? -2.154 -1.730 6.357 1.00 91.38 103 ALA A O 1
ATOM 774 N N . ALA A 1 104 ? -0.819 -0.866 4.770 1.00 86.75 104 ALA A N 1
ATOM 775 C CA . ALA A 1 104 ? 0.396 -1.546 5.213 1.00 86.75 104 ALA A CA 1
ATOM 776 C C . ALA A 1 104 ? 0.817 -1.100 6.622 1.00 86.75 104 ALA A C 1
ATOM 778 O O . ALA A 1 104 ? 1.158 -1.940 7.456 1.00 86.75 104 ALA A O 1
ATOM 779 N N . LEU A 1 105 ? 0.729 0.201 6.917 1.00 91.19 105 LEU A N 1
ATOM 780 C CA . LEU A 1 105 ? 0.994 0.740 8.252 1.00 91.19 105 LEU A CA 1
ATOM 781 C C . LEU A 1 105 ? -0.025 0.247 9.281 1.00 91.19 105 LEU A C 1
ATOM 783 O O . LEU A 1 105 ? 0.373 -0.170 10.365 1.00 91.19 105 LEU A O 1
ATOM 787 N N . ALA A 1 106 ? -1.316 0.214 8.938 1.00 96.88 106 ALA A N 1
ATOM 788 C CA . ALA A 1 106 ? -2.350 -0.324 9.824 1.00 96.88 106 ALA A CA 1
ATOM 789 C C . ALA A 1 106 ? -2.131 -1.816 10.129 1.00 96.88 106 ALA A C 1
ATOM 791 O O . ALA A 1 106 ? -2.303 -2.251 11.266 1.00 96.88 106 ALA A O 1
ATOM 792 N N . LEU A 1 107 ? -1.708 -2.606 9.137 1.00 96.69 107 LEU A N 1
ATOM 793 C CA . LEU A 1 107 ? -1.363 -4.015 9.334 1.00 96.69 107 LEU A CA 1
ATOM 794 C C . LEU A 1 107 ? -0.129 -4.188 10.234 1.00 96.69 107 LEU A C 1
ATOM 796 O O . LEU A 1 107 ? -0.118 -5.069 11.099 1.00 96.69 107 LEU A O 1
ATOM 800 N N . ALA A 1 108 ? 0.903 -3.362 10.043 1.00 93.06 108 ALA A N 1
ATOM 801 C CA . ALA A 1 108 ? 2.102 -3.381 10.877 1.00 93.06 108 ALA A CA 1
ATOM 802 C C . ALA A 1 108 ? 1.779 -3.007 12.332 1.00 93.06 108 ALA A C 1
ATOM 804 O O . ALA A 1 108 ? 2.198 -3.710 13.252 1.00 93.06 108 ALA A O 1
ATOM 805 N N . GLU A 1 109 ? 0.974 -1.963 12.537 1.00 96.31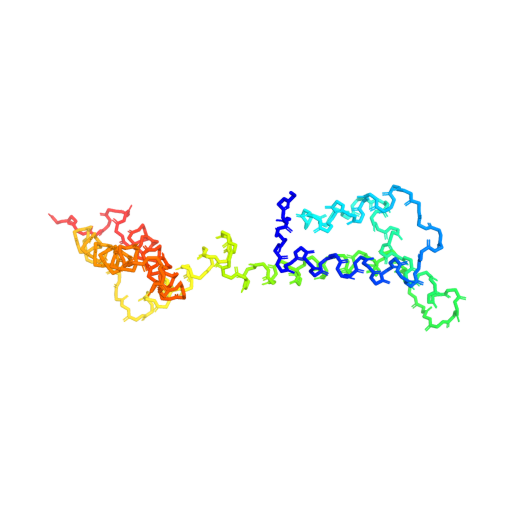 109 GLU A N 1
ATOM 806 C CA . GLU A 1 109 ? 0.504 -1.536 13.857 1.00 96.31 109 GLU A CA 1
ATOM 807 C C . GLU A 1 109 ? -0.338 -2.630 14.528 1.00 96.31 109 GLU A C 1
ATOM 809 O O . GLU A 1 109 ? -0.070 -3.009 15.667 1.00 96.31 109 GLU A O 1
ATOM 814 N N . ALA A 1 110 ? -1.281 -3.238 13.800 1.00 97.94 110 ALA A N 1
ATOM 815 C CA . ALA A 1 110 ? -2.092 -4.348 14.303 1.00 97.94 110 ALA A CA 1
ATOM 816 C C . ALA A 1 110 ? -1.234 -5.554 14.718 1.00 97.94 110 ALA A C 1
ATOM 818 O O . ALA A 1 110 ? -1.505 -6.183 15.743 1.00 97.94 110 ALA A O 1
ATOM 819 N N . SER A 1 111 ? -0.189 -5.866 13.946 1.00 96.94 111 SER A N 1
ATOM 820 C CA . SER A 1 111 ? 0.752 -6.952 14.251 1.00 96.94 111 SER A CA 1
ATOM 821 C C . SER A 1 111 ? 1.572 -6.641 15.506 1.00 96.94 111 SER A C 1
ATOM 823 O O . SER A 1 111 ? 1.656 -7.467 16.411 1.00 96.94 111 SER A O 1
ATOM 825 N N . CYS A 1 112 ? 2.092 -5.417 15.617 1.00 93.75 112 CYS A N 1
ATOM 826 C CA . CYS A 1 112 ? 2.815 -4.935 16.796 1.00 93.75 112 CYS A CA 1
ATOM 827 C C . CYS A 1 112 ? 1.933 -4.963 18.059 1.00 93.75 112 CYS A C 1
ATOM 829 O O . CYS A 1 112 ? 2.362 -5.404 19.128 1.00 93.75 112 CYS A O 1
ATOM 831 N N . ALA A 1 113 ? 0.670 -4.545 17.941 1.00 95.44 113 ALA A N 1
ATOM 832 C CA . ALA A 1 113 ? -0.306 -4.622 19.021 1.00 95.44 113 ALA A CA 1
ATOM 833 C C . ALA A 1 113 ? -0.615 -6.076 19.411 1.00 95.44 113 ALA A C 1
ATOM 835 O O . ALA A 1 113 ? -0.733 -6.371 20.599 1.00 95.44 113 ALA A O 1
ATOM 836 N N . ALA A 1 114 ? -0.694 -6.992 18.441 1.00 95.00 114 ALA A N 1
ATOM 837 C CA . ALA A 1 114 ? -0.923 -8.415 18.684 1.00 95.00 114 ALA A CA 1
ATOM 838 C C . ALA A 1 114 ? 0.223 -9.106 19.432 1.00 95.00 114 ALA A C 1
ATOM 840 O O . ALA A 1 114 ? -0.023 -10.040 20.195 1.00 95.00 114 ALA A O 1
ATOM 841 N N . GLU A 1 115 ? 1.459 -8.646 19.238 1.00 95.06 115 GLU A N 1
ATOM 842 C CA . GLU A 1 115 ? 2.626 -9.126 19.986 1.00 95.06 115 GLU A CA 1
ATOM 843 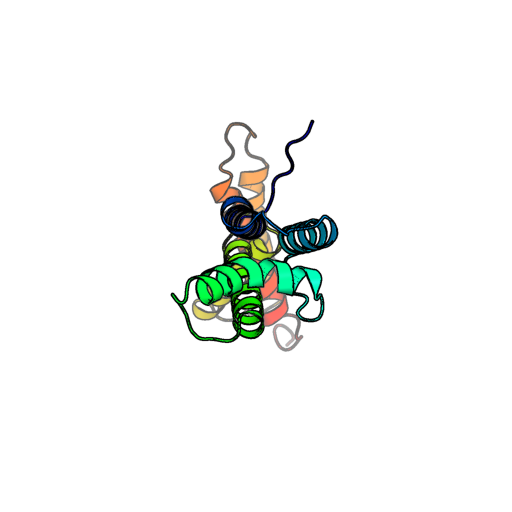C C . GLU A 1 115 ? 2.629 -8.629 21.437 1.00 95.06 115 GLU A C 1
ATOM 845 O O . GLU A 1 115 ? 3.067 -9.342 22.342 1.00 95.06 115 GLU A O 1
ATOM 850 N N . LYS A 1 116 ? 2.134 -7.408 21.672 1.00 95.69 116 LYS A N 1
ATOM 851 C CA . LYS A 1 116 ? 2.137 -6.758 22.992 1.00 95.69 116 LYS A CA 1
ATOM 852 C C . LYS A 1 116 ? 0.930 -7.122 23.849 1.00 95.69 116 LYS A C 1
ATOM 854 O O . LYS A 1 116 ? 1.053 -7.200 25.071 1.00 95.69 116 LYS A O 1
ATOM 859 N N . TRP A 1 117 ? -0.227 -7.323 23.225 1.00 95.50 117 TRP A N 1
ATOM 860 C CA . TRP A 1 117 ? -1.504 -7.463 23.912 1.00 95.50 117 TRP A CA 1
ATOM 861 C C . TRP A 1 117 ? -2.228 -8.743 23.496 1.00 95.50 117 TRP A C 1
ATOM 863 O O . TRP A 1 117 ? -2.317 -9.054 22.300 1.00 95.50 117 TRP A O 1
ATOM 873 N N . PRO A 1 118 ? -2.812 -9.482 24.460 1.00 93.69 118 PRO A N 1
ATOM 874 C CA . PRO A 1 118 ? -3.620 -10.642 24.130 1.00 93.69 118 PRO A CA 1
ATOM 875 C C . PRO A 1 118 ? -4.782 -10.223 23.229 1.00 93.69 118 PRO A C 1
ATOM 877 O O . PRO A 1 118 ? -5.261 -9.091 23.272 1.00 93.69 118 PRO A O 1
ATOM 880 N N . ALA A 1 119 ? -5.233 -11.154 22.397 1.00 94.62 119 ALA A N 1
ATOM 881 C CA . ALA A 1 119 ? -6.410 -10.926 21.572 1.00 94.62 119 ALA A CA 1
ATOM 882 C C . ALA A 1 119 ? -7.643 -10.633 22.449 1.00 94.62 119 ALA A C 1
ATOM 884 O O . ALA A 1 119 ? -7.758 -11.212 23.534 1.00 94.62 119 ALA A O 1
ATOM 885 N N . TYR A 1 120 ? -8.555 -9.778 21.975 1.00 93.81 120 TYR A N 1
ATOM 886 C CA . TYR A 1 120 ? -9.694 -9.299 22.772 1.00 93.81 120 TYR A CA 1
ATOM 887 C C . TYR A 1 120 ? -10.509 -10.452 23.394 1.00 93.81 120 TYR A C 1
ATOM 889 O O . TYR A 1 120 ? -10.689 -11.523 22.796 1.00 93.81 120 TYR A O 1
ATOM 897 N N . ASN A 1 121 ? -11.029 -10.241 24.606 1.00 91.75 121 ASN A N 1
ATOM 898 C CA . ASN A 1 121 ? -11.838 -11.227 25.326 1.00 91.75 121 ASN A CA 1
ATOM 899 C C . ASN A 1 121 ? -13.283 -11.269 24.811 1.00 91.75 121 ASN A C 1
ATOM 901 O O . ASN A 1 121 ? -13.957 -12.296 24.935 1.00 91.75 121 ASN A O 1
ATOM 905 N N . SER A 1 122 ? -13.784 -10.159 24.259 1.00 91.88 122 SER A N 1
ATOM 906 C CA . SER A 1 122 ? -15.148 -10.055 23.734 1.00 91.88 122 SER A CA 1
ATOM 907 C C . SER A 1 122 ? -15.289 -8.969 22.667 1.00 91.88 122 SER A C 1
ATOM 909 O O . SER A 1 122 ? -14.481 -8.045 22.591 1.00 91.88 122 SER A O 1
ATOM 911 N N . ALA A 1 123 ? -16.377 -9.033 21.895 1.00 93.31 123 ALA A N 1
ATOM 912 C CA . ALA A 1 123 ? -16.738 -7.968 20.962 1.00 93.31 123 ALA A CA 1
ATOM 913 C C . ALA A 1 123 ? -16.982 -6.616 21.661 1.00 93.31 123 ALA A C 1
ATOM 915 O O . ALA A 1 123 ? -16.683 -5.578 21.088 1.00 93.31 123 ALA A O 1
ATOM 916 N N . HIS A 1 124 ? -17.475 -6.600 22.905 1.00 94.19 124 HIS A N 1
ATOM 917 C CA . HIS A 1 124 ? -17.672 -5.346 23.644 1.00 94.19 124 HIS A CA 1
ATOM 918 C C . HIS A 1 124 ? -16.342 -4.677 24.000 1.00 94.19 124 HIS A C 1
ATOM 920 O O . HIS A 1 124 ? -16.224 -3.465 23.870 1.00 94.19 124 HIS A O 1
ATOM 926 N N . GLU A 1 125 ? -15.343 -5.463 24.409 1.00 94.88 125 GLU A N 1
ATOM 927 C CA . GLU A 1 125 ? -13.989 -4.960 24.665 1.00 94.88 125 GLU A CA 1
ATOM 928 C C . GLU A 1 125 ? -13.348 -4.438 23.380 1.00 94.88 125 GLU A C 1
ATOM 930 O O . GLU A 1 125 ? -12.899 -3.299 23.349 1.00 94.88 125 GLU A O 1
ATOM 935 N N . GLY A 1 126 ? -13.377 -5.225 22.299 1.00 95.19 126 GLY A N 1
ATOM 936 C CA . GLY A 1 126 ? -12.831 -4.778 21.017 1.00 95.19 126 GLY A CA 1
ATOM 937 C C . GLY A 1 126 ? -13.516 -3.506 20.501 1.00 95.19 126 GLY A C 1
ATOM 938 O O . GLY A 1 126 ? -12.852 -2.605 20.001 1.00 95.19 126 GLY A O 1
ATOM 939 N N . PHE A 1 127 ? -14.838 -3.389 20.669 1.00 96.88 127 PHE A N 1
ATOM 940 C CA . PHE A 1 127 ? -15.576 -2.182 20.294 1.00 96.88 127 PHE A CA 1
ATOM 941 C C . PHE A 1 127 ? -15.254 -0.986 21.202 1.00 96.88 127 PHE A C 1
ATOM 943 O O . PHE A 1 127 ? -15.229 0.146 20.727 1.00 96.88 127 PHE A O 1
ATOM 950 N N . ALA A 1 128 ? -14.995 -1.212 22.493 1.00 97.88 128 ALA A N 1
ATOM 951 C CA . ALA A 1 128 ? -14.551 -0.157 23.399 1.00 97.88 128 ALA A CA 1
ATOM 952 C C . ALA A 1 128 ? -13.194 0.414 22.963 1.00 97.88 128 ALA A C 1
ATOM 954 O O . ALA A 1 128 ? -13.066 1.631 22.890 1.00 97.88 128 ALA A O 1
ATOM 955 N N . VAL A 1 129 ? -12.247 -0.450 22.581 1.00 97.69 129 VAL A N 1
ATOM 956 C CA . VAL A 1 129 ? -10.941 -0.031 22.046 1.00 97.69 129 VAL A CA 1
ATOM 957 C C . VAL A 1 129 ? -11.104 0.743 20.734 1.00 97.69 129 VAL A C 1
ATOM 959 O O . VAL A 1 129 ? -10.535 1.814 20.588 1.00 97.69 129 VAL A O 1
ATOM 962 N N . ILE A 1 130 ? -11.950 0.277 19.805 1.00 98.19 130 ILE A N 1
ATOM 963 C CA . ILE A 1 130 ? -12.250 1.040 18.577 1.00 98.19 130 ILE A CA 1
ATOM 964 C C . ILE A 1 130 ? -12.812 2.435 18.898 1.00 98.19 130 ILE A C 1
ATOM 966 O O . ILE A 1 130 ? -12.461 3.403 18.226 1.00 98.19 130 ILE A O 1
ATOM 970 N N . ASN A 1 131 ? -13.695 2.558 19.894 1.00 98.44 131 ASN A N 1
ATOM 971 C CA . ASN A 1 131 ? -14.260 3.859 20.265 1.00 98.44 131 ASN A CA 1
ATOM 972 C C . ASN A 1 131 ? -13.223 4.809 20.861 1.00 98.44 131 ASN A C 1
ATOM 974 O O . ASN A 1 131 ? -13.307 6.004 20.595 1.00 98.44 131 ASN A O 1
ATOM 978 N N . GLU A 1 132 ? -12.280 4.293 21.649 1.00 98.44 132 GLU A N 1
ATOM 979 C CA . GLU A 1 132 ? -11.172 5.076 22.199 1.00 98.44 132 GLU A CA 1
ATOM 980 C C . GLU A 1 132 ? -10.345 5.698 21.066 1.00 98.44 132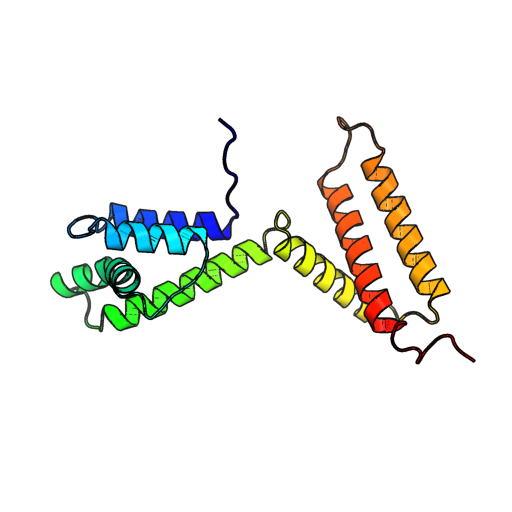 GLU A C 1
ATOM 982 O O . GLU A 1 132 ? -10.301 6.922 20.951 1.00 98.44 132 GLU A O 1
ATOM 987 N N . GLU A 1 133 ? -9.847 4.875 20.137 1.00 98.38 133 GLU A N 1
ATOM 988 C CA . GLU A 1 133 ? -9.083 5.346 18.968 1.00 98.38 133 GLU A CA 1
ATOM 989 C C . GLU A 1 133 ? -9.910 6.291 18.075 1.00 98.38 133 GLU A C 1
ATOM 991 O O . GLU A 1 133 ? -9.410 7.261 17.499 1.00 98.38 133 GLU A O 1
ATOM 996 N N . PHE A 1 134 ? -11.219 6.040 17.947 1.00 98.56 134 PHE A N 1
ATOM 997 C CA . PHE A 1 134 ? -12.108 6.922 17.192 1.00 98.56 134 PHE A CA 1
ATOM 998 C C . PHE A 1 134 ? -12.232 8.303 17.844 1.00 98.56 134 PHE A C 1
ATOM 1000 O O . PHE A 1 134 ? -12.232 9.312 17.133 1.00 98.56 134 PHE A O 1
ATOM 1007 N N . ASP A 1 135 ? -12.353 8.371 19.171 1.00 98.62 135 ASP A N 1
ATOM 1008 C CA . ASP A 1 135 ? -12.430 9.636 19.899 1.00 98.62 135 ASP A CA 1
ATOM 1009 C C . ASP A 1 135 ? -11.099 10.410 19.843 1.00 98.62 135 ASP A C 1
ATOM 1011 O O . ASP A 1 135 ? -11.127 11.641 19.709 1.00 98.62 135 ASP A O 1
ATOM 1015 N N . GLU A 1 136 ? -9.957 9.719 19.833 1.00 98.12 136 GLU A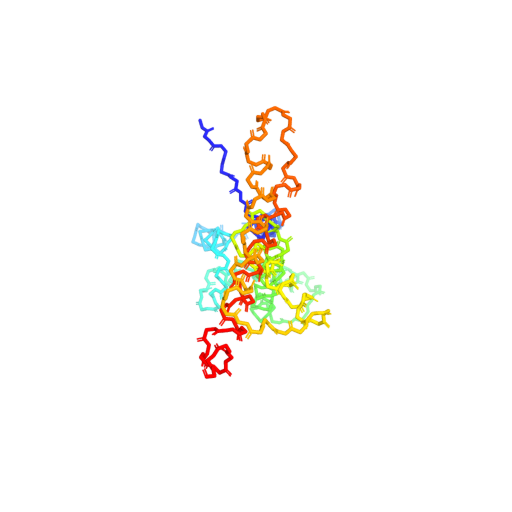 N 1
ATOM 1016 C CA . GLU A 1 136 ? -8.631 10.317 19.611 1.00 98.12 136 GLU A CA 1
ATOM 1017 C C . GLU A 1 136 ? -8.509 10.916 18.200 1.00 98.12 136 GLU A C 1
ATOM 1019 O O . GLU A 1 136 ? -8.260 12.121 18.050 1.00 98.12 136 GLU A O 1
ATOM 1024 N N . LEU A 1 137 ? -8.829 10.151 17.149 1.00 98.12 137 LEU A N 1
ATOM 1025 C CA . LEU A 1 137 ? -8.857 10.664 15.772 1.00 98.12 137 LEU A CA 1
ATOM 1026 C C . LEU A 1 137 ? -9.788 11.877 15.636 1.00 98.12 137 LEU A C 1
ATOM 1028 O O . LEU A 1 137 ? -9.452 12.900 15.028 1.00 98.12 137 LEU A O 1
ATOM 1032 N N . LYS A 1 138 ? -10.982 11.781 16.213 1.00 97.88 138 LYS A N 1
ATOM 1033 C CA . LYS A 1 138 ? -11.998 12.836 16.210 1.00 97.88 138 LYS A CA 1
ATOM 1034 C C . LYS A 1 138 ? -11.493 14.117 16.876 1.00 97.88 138 LYS A C 1
ATOM 1036 O O . LYS A 1 138 ? -11.790 15.199 16.363 1.00 97.88 138 LYS A O 1
ATOM 1041 N N . ALA A 1 139 ? -10.693 14.033 17.943 1.00 96.69 139 ALA A N 1
ATOM 1042 C CA . ALA A 1 139 ? -10.062 15.201 18.562 1.00 96.69 139 ALA A CA 1
ATOM 1043 C C . ALA A 1 139 ? -9.148 15.954 17.574 1.00 96.69 139 ALA A C 1
ATOM 1045 O O . ALA A 1 139 ? -9.214 17.187 17.468 1.00 96.69 139 ALA A O 1
ATOM 1046 N N . HIS A 1 140 ? -8.369 15.230 16.765 1.00 96.25 140 HIS A N 1
ATOM 1047 C CA . HIS A 1 140 ? -7.553 15.826 15.702 1.00 96.25 140 HIS A CA 1
ATOM 1048 C C . HIS A 1 140 ? -8.398 16.390 14.551 1.00 96.25 140 HIS A C 1
ATOM 1050 O O . HIS A 1 140 ? -8.147 17.501 14.064 1.00 96.25 140 HIS A O 1
ATOM 1056 N N . VAL A 1 141 ? -9.437 15.665 14.128 1.00 96.12 141 VAL A N 1
ATOM 1057 C CA . VAL A 1 141 ? -10.325 16.084 13.033 1.00 96.12 141 VAL A CA 1
ATOM 1058 C C . VAL A 1 141 ? -11.093 17.359 13.390 1.00 96.12 141 VAL A C 1
ATOM 1060 O O . VAL A 1 141 ? -11.217 18.252 12.547 1.00 96.12 141 VAL A O 1
ATOM 1063 N N . TRP A 1 142 ? -11.578 17.489 14.624 1.00 96.31 142 TRP A N 1
ATOM 1064 C CA . TRP A 1 142 ? -12.367 18.645 15.068 1.00 96.31 142 TRP A CA 1
ATOM 1065 C C . TRP A 1 142 ? -11.548 19.822 15.591 1.00 96.31 142 TRP A C 1
ATOM 1067 O O . TRP A 1 142 ? -12.104 20.890 15.856 1.00 96.31 142 TRP A O 1
ATOM 1077 N N . THR A 1 143 ? -10.227 19.684 15.672 1.00 94.19 143 THR A N 1
ATOM 1078 C CA . THR A 1 143 ? -9.345 20.831 15.889 1.00 94.19 143 THR A CA 1
ATOM 1079 C C . THR A 1 143 ? -9.444 21.811 14.709 1.00 94.19 143 THR A C 1
ATOM 1081 O O . THR A 1 143 ? -9.685 21.427 13.562 1.00 94.19 143 THR A O 1
ATOM 1084 N N . ASN A 1 144 ? -9.260 23.109 14.981 1.00 91.94 144 ASN A N 1
ATOM 1085 C CA . ASN A 1 144 ? -9.224 24.144 13.945 1.00 91.94 144 ASN A CA 1
ATOM 1086 C C . ASN A 1 144 ? -8.221 23.763 12.838 1.00 91.94 144 ASN A C 1
ATOM 1088 O O . ASN A 1 144 ? -7.071 23.451 13.139 1.00 91.94 144 ASN A O 1
ATOM 1092 N N . GLN A 1 145 ? -8.645 23.838 11.572 1.00 88.12 145 GLN A N 1
ATOM 1093 C CA . GLN A 1 145 ? -7.861 23.391 10.412 1.00 88.12 145 GLN A CA 1
ATOM 1094 C C . GLN A 1 145 ? -6.457 24.011 10.344 1.00 88.12 145 GLN A C 1
ATOM 1096 O O . GLN A 1 145 ? -5.515 23.328 9.960 1.00 88.12 145 GLN A O 1
ATOM 1101 N N . VAL A 1 146 ? -6.295 25.269 10.766 1.00 90.12 146 VAL A N 1
ATOM 1102 C CA . VAL A 1 146 ? -4.997 25.974 10.755 1.00 90.12 146 VAL A CA 1
ATOM 1103 C C . VAL A 1 146 ? -4.035 25.433 11.822 1.00 90.12 146 VAL A C 1
ATOM 1105 O O . VAL A 1 146 ? -2.827 25.612 11.725 1.00 90.12 146 VAL A O 1
ATOM 1108 N N . ARG A 1 147 ? -4.564 24.770 12.854 1.00 90.44 147 ARG A N 1
ATOM 1109 C CA . ARG A 1 147 ? -3.813 24.229 13.998 1.00 90.44 147 ARG A CA 1
ATOM 1110 C C . ARG A 1 147 ? -3.732 22.704 13.986 1.00 90.44 147 ARG A C 1
ATOM 1112 O O . ARG A 1 147 ? -3.324 22.118 14.984 1.00 90.44 147 ARG A O 1
ATOM 1119 N N . ARG A 1 148 ? -4.186 22.062 12.910 1.00 91.06 148 ARG A N 1
ATOM 1120 C CA . ARG A 1 148 ? -4.260 20.609 12.834 1.00 91.06 148 ARG A CA 1
ATOM 1121 C C . ARG A 1 148 ? -2.864 20.018 12.669 1.00 91.06 148 ARG A C 1
ATOM 1123 O O . ARG A 1 148 ? -2.137 20.379 11.749 1.00 91.06 148 ARG A O 1
ATOM 1130 N N . ASP A 1 149 ? -2.542 19.067 13.530 1.00 93.44 149 ASP A N 1
ATOM 1131 C CA . ASP A 1 149 ? -1.372 18.214 13.378 1.00 93.44 149 ASP A CA 1
ATOM 1132 C C . ASP A 1 149 ? -1.725 17.062 12.422 1.00 93.44 149 ASP A C 1
ATOM 1134 O O . ASP A 1 149 ? -2.433 16.126 12.796 1.00 93.44 149 ASP A O 1
ATOM 1138 N N . LEU A 1 150 ? -1.330 17.194 11.150 1.00 92.38 150 LEU A N 1
ATOM 1139 C CA . LEU A 1 150 ? -1.614 16.194 10.115 1.00 92.38 150 LEU A CA 1
ATOM 1140 C C . LEU A 1 150 ? -0.870 14.868 10.351 1.00 92.38 150 LEU A C 1
ATOM 1142 O O . LEU A 1 150 ? -1.514 13.830 10.190 1.00 92.38 150 LEU A O 1
ATOM 1146 N N . PRO A 1 151 ? 0.424 14.860 10.742 1.00 91.12 151 PRO A N 1
ATOM 1147 C CA . PRO A 1 151 ? 1.099 13.637 11.172 1.00 91.12 151 PRO A CA 1
ATOM 1148 C C . PRO A 1 151 ? 0.380 12.906 12.309 1.00 91.12 151 PRO A C 1
ATOM 1150 O O . PRO A 1 151 ? 0.133 11.710 12.176 1.00 91.12 151 PRO A O 1
ATOM 1153 N N . ALA A 1 152 ? -0.011 13.606 13.379 1.00 93.69 152 ALA A N 1
ATOM 1154 C CA . ALA A 1 152 ? -0.711 12.977 14.501 1.00 93.69 152 ALA A CA 1
ATOM 1155 C C . ALA A 1 152 ? -2.093 12.452 14.084 1.00 93.69 152 ALA A C 1
ATOM 1157 O O . ALA A 1 152 ? -2.412 11.297 14.330 1.00 93.69 152 ALA A O 1
ATOM 1158 N N . MET A 1 153 ? -2.867 13.243 13.328 1.00 95.94 153 MET A N 1
ATOM 1159 C CA . MET A 1 153 ? -4.164 12.800 12.797 1.00 95.94 153 MET A CA 1
ATOM 1160 C C . MET A 1 153 ? -4.045 11.532 11.939 1.00 95.94 153 MET A C 1
ATOM 1162 O O . MET A 1 153 ? -4.937 10.687 11.951 1.00 95.94 153 MET A O 1
ATOM 1166 N N . ARG A 1 154 ? -2.962 11.402 11.164 1.00 95.19 154 ARG A N 1
ATOM 1167 C CA . ARG A 1 154 ? -2.684 10.188 10.393 1.00 95.19 154 ARG A CA 1
ATOM 1168 C C . ARG A 1 154 ? -2.356 9.008 11.305 1.00 95.19 154 ARG A C 1
ATOM 1170 O O . ARG A 1 154 ? -2.833 7.917 11.018 1.00 95.19 154 ARG A O 1
ATOM 1177 N N . GLY A 1 155 ? -1.571 9.231 12.359 1.00 94.81 155 GLY A N 1
ATOM 1178 C CA . GLY A 1 155 ? -1.288 8.228 13.389 1.00 94.81 155 GLY A CA 1
ATOM 1179 C C . GLY A 1 155 ? -2.575 7.634 13.955 1.00 94.81 155 GLY A C 1
ATOM 1180 O O . GLY A 1 155 ? -2.801 6.438 13.796 1.00 94.81 155 GLY A O 1
ATOM 1181 N N . GLU A 1 156 ? -3.483 8.488 14.434 1.00 97.94 156 GLU A N 1
ATOM 1182 C CA . GLU A 1 156 ? -4.760 8.027 15.001 1.00 97.94 156 GLU A CA 1
ATOM 1183 C C . GLU A 1 156 ? -5.647 7.313 13.970 1.00 97.94 156 GLU A C 1
ATOM 1185 O O . GLU A 1 156 ? -6.326 6.336 14.273 1.00 97.94 156 GLU A O 1
ATOM 1190 N N . ALA A 1 157 ? -5.629 7.749 12.705 1.00 98.00 157 ALA A N 1
ATOM 1191 C CA . ALA A 1 157 ? -6.357 7.056 11.642 1.00 98.00 157 ALA A CA 1
ATOM 1192 C C . ALA A 1 157 ? -5.790 5.652 11.358 1.00 98.00 157 ALA A C 1
ATOM 1194 O O . ALA A 1 157 ? -6.554 4.720 11.096 1.00 98.00 157 ALA A O 1
ATOM 1195 N N . ILE A 1 158 ? -4.462 5.496 11.409 1.00 97.62 158 ILE A N 1
ATOM 1196 C CA . ILE A 1 158 ? -3.777 4.207 11.258 1.00 97.62 158 ILE A CA 1
ATOM 1197 C C . ILE A 1 158 ? -4.081 3.300 12.454 1.00 97.62 158 ILE A C 1
ATOM 1199 O O . ILE A 1 158 ? -4.409 2.133 12.244 1.00 97.62 158 ILE A O 1
ATOM 1203 N N . GLN A 1 159 ? -4.031 3.822 13.682 1.00 97.88 159 GLN A N 1
ATOM 1204 C CA . GLN A 1 159 ? -4.354 3.064 14.895 1.00 97.88 159 GLN A CA 1
ATOM 1205 C C . GLN A 1 159 ? -5.818 2.612 14.908 1.00 97.88 159 GLN A C 1
ATOM 1207 O O . GLN A 1 159 ? -6.097 1.434 15.132 1.00 97.88 159 GLN A O 1
ATOM 1212 N N . LEU A 1 160 ? -6.758 3.489 14.539 1.00 98.56 160 LEU A N 1
ATOM 1213 C CA . LEU A 1 160 ? -8.168 3.124 14.375 1.00 98.56 160 LEU A CA 1
ATOM 1214 C C . LEU A 1 160 ? -8.361 2.003 13.337 1.00 98.56 160 LEU A C 1
ATOM 1216 O O . LEU A 1 160 ? -9.139 1.069 13.548 1.00 98.56 160 LEU A O 1
ATOM 1220 N N . ALA A 1 161 ? -7.649 2.057 12.208 1.00 98.44 161 ALA A N 1
ATOM 1221 C CA . ALA A 1 161 ? -7.681 0.980 11.219 1.00 98.44 161 ALA A CA 1
ATOM 1222 C C . ALA A 1 161 ? -7.065 -0.323 11.769 1.00 98.44 161 ALA A C 1
ATOM 1224 O O . ALA A 1 161 ? -7.605 -1.408 11.542 1.00 98.44 161 ALA A O 1
ATOM 1225 N N . ALA A 1 162 ? -5.973 -0.228 12.527 1.00 98.25 162 ALA A N 1
ATOM 1226 C CA . ALA A 1 162 ? -5.309 -1.364 13.156 1.00 98.25 162 ALA A CA 1
ATOM 1227 C C . ALA A 1 162 ? -6.202 -2.065 14.193 1.00 98.25 162 ALA A C 1
ATOM 1229 O O . ALA A 1 162 ? -6.289 -3.297 14.208 1.00 98.25 162 ALA A O 1
ATOM 1230 N N . THR A 1 163 ? -6.925 -1.309 15.022 1.00 98.19 163 THR A N 1
ATOM 1231 C CA . THR A 1 163 ? -7.863 -1.874 16.004 1.00 98.19 163 THR A CA 1
ATOM 1232 C C . THR A 1 163 ? -9.083 -2.502 15.334 1.00 98.19 163 THR A C 1
ATOM 1234 O O . THR A 1 163 ? -9.552 -3.550 15.783 1.00 98.19 163 THR A O 1
ATOM 1237 N N . ALA A 1 164 ? -9.535 -1.973 14.192 1.00 98.25 164 ALA A N 1
ATOM 1238 C CA . ALA A 1 164 ? -10.547 -2.628 13.363 1.00 98.25 164 ALA A CA 1
ATOM 1239 C C . ALA A 1 164 ? -10.055 -3.963 12.762 1.00 98.25 164 ALA A C 1
ATOM 1241 O O . ALA A 1 164 ? -10.795 -4.953 12.783 1.00 98.25 164 ALA A O 1
ATOM 1242 N N . LEU A 1 165 ? -8.805 -4.033 12.279 1.00 98.12 165 LEU A N 1
ATOM 1243 C CA . LEU A 1 165 ? -8.189 -5.291 11.825 1.00 98.12 165 LEU A CA 1
ATOM 1244 C C . LEU A 1 165 ? -8.118 -6.317 12.965 1.00 98.12 165 LEU A C 1
ATOM 1246 O O . LEU A 1 165 ? -8.509 -7.472 12.785 1.00 98.12 165 LEU A O 1
ATOM 1250 N N . ARG A 1 166 ? -7.678 -5.886 14.154 1.00 96.75 166 ARG A N 1
ATOM 1251 C CA . ARG A 1 166 ? -7.645 -6.714 15.369 1.00 96.75 166 ARG A CA 1
ATOM 1252 C C . ARG A 1 166 ? -9.029 -7.199 15.769 1.00 96.75 166 ARG A C 1
ATOM 1254 O O . ARG A 1 166 ? -9.190 -8.377 16.059 1.00 96.75 166 ARG A O 1
ATOM 1261 N N . PHE A 1 167 ? -10.047 -6.344 15.721 1.00 96.38 167 PHE A N 1
ATOM 1262 C CA . PHE A 1 167 ? -11.426 -6.737 16.008 1.00 96.38 167 PHE A CA 1
ATOM 1263 C C . PHE A 1 167 ? -11.894 -7.857 15.070 1.00 96.38 167 PHE A C 1
ATOM 1265 O O . PHE A 1 167 ? -12.414 -8.880 15.522 1.00 96.38 167 PHE A O 1
ATOM 1272 N N . ALA A 1 168 ? -11.652 -7.701 13.765 1.00 96.12 168 ALA A N 1
ATOM 1273 C CA . ALA A 1 168 ? -11.994 -8.716 12.777 1.00 96.12 168 ALA A CA 1
ATOM 1274 C C . ALA A 1 168 ? -11.256 -10.046 13.020 1.00 96.12 168 ALA A C 1
ATOM 1276 O O . ALA A 1 168 ? -11.868 -11.109 12.925 1.00 96.12 168 ALA A O 1
ATOM 1277 N N . ALA A 1 169 ? -9.968 -10.000 13.361 1.00 94.62 169 ALA A N 1
ATOM 1278 C CA . ALA A 1 169 ? -9.159 -11.198 13.584 1.00 94.62 169 ALA A CA 1
ATOM 1279 C C . ALA A 1 169 ? -9.462 -11.902 14.921 1.00 94.62 169 ALA A C 1
ATOM 1281 O O . ALA A 1 169 ? -9.544 -13.131 14.977 1.00 94.62 169 ALA A O 1
ATOM 1282 N N . ASP A 1 170 ? -9.645 -11.137 15.996 1.00 93.69 170 ASP A N 1
ATOM 1283 C CA . ASP A 1 170 ? -9.655 -11.660 17.361 1.00 93.69 170 ASP A CA 1
ATOM 1284 C C . ASP A 1 170 ? -11.040 -12.142 17.816 1.00 93.69 170 ASP A C 1
ATOM 1286 O O . ASP A 1 170 ? -11.127 -13.104 18.585 1.00 93.69 170 ASP A O 1
ATOM 1290 N N . VAL A 1 171 ? -12.125 -11.481 17.380 1.00 90.62 171 VAL A N 1
ATOM 1291 C CA . VAL A 1 171 ? -13.478 -11.699 17.939 1.00 90.62 171 VAL A CA 1
ATOM 1292 C C . VAL A 1 171 ? -14.565 -12.025 16.913 1.00 90.62 171 VAL A C 1
ATOM 1294 O O . VAL A 1 171 ? -15.575 -12.619 17.294 1.00 90.62 171 VAL A O 1
ATOM 1297 N N . CYS A 1 172 ? -14.368 -11.762 15.615 1.00 89.31 172 CYS A N 1
ATOM 1298 C CA . CYS A 1 172 ? -15.357 -12.098 14.571 1.00 89.31 172 CYS A CA 1
ATOM 1299 C C . CYS A 1 172 ? -15.371 -13.581 14.149 1.00 89.31 172 CYS A C 1
ATOM 1301 O O . CYS A 1 172 ? -15.951 -13.931 13.125 1.00 89.31 172 CYS A O 1
ATOM 1303 N N . THR A 1 173 ? -14.761 -14.470 14.932 1.00 81.50 173 THR A N 1
ATOM 1304 C CA . THR A 1 173 ? -14.796 -15.928 14.719 1.00 81.50 173 THR A CA 1
ATOM 1305 C C . THR A 1 173 ? -15.830 -16.639 15.598 1.00 81.50 173 THR A C 1
ATOM 1307 O O . THR A 1 173 ? -15.933 -17.861 15.554 1.00 81.50 173 THR A O 1
ATOM 1310 N N . GLU A 1 174 ? -16.569 -15.896 16.435 1.00 68.81 174 GLU A N 1
ATOM 1311 C CA . GLU A 1 174 ? -17.491 -16.398 17.473 1.00 68.81 174 GLU A CA 1
ATOM 1312 C C . GLU A 1 174 ? -16.866 -17.362 18.512 1.00 68.81 174 GLU A C 1
ATOM 1314 O O . GLU A 1 174 ? -17.559 -17.829 19.414 1.00 68.81 174 GLU A O 1
ATOM 1319 N N . GLY A 1 175 ? -15.553 -17.621 18.462 1.00 69.00 175 GLY A N 1
ATOM 1320 C CA . GLY A 1 175 ? -14.851 -18.479 19.426 1.00 69.00 175 GLY A CA 1
ATOM 1321 C C . GLY A 1 175 ? -14.612 -17.836 20.799 1.00 69.00 175 GLY A C 1
ATOM 1322 O O . GLY A 1 175 ? -14.159 -18.511 21.722 1.00 69.00 175 GLY A O 1
ATOM 1323 N N . ARG A 1 176 ? -14.891 -16.534 20.950 1.00 67.75 176 ARG A N 1
ATOM 1324 C CA . ARG A 1 176 ? -14.652 -15.743 22.169 1.00 67.75 176 ARG A CA 1
ATOM 1325 C C . ARG A 1 176 ? -15.879 -14.901 22.520 1.00 67.75 176 ARG A C 1
ATOM 1327 O O . ARG A 1 176 ? -16.569 -14.404 21.638 1.00 67.75 176 ARG A O 1
ATOM 1334 N N . GLY A 1 177 ? -16.159 -14.727 23.812 1.00 61.88 177 GLY A N 1
ATOM 1335 C CA . GLY A 1 177 ? -17.222 -13.838 24.305 1.00 61.88 177 GLY A CA 1
ATOM 1336 C C . GLY A 1 177 ? -18.646 -14.416 24.370 1.00 61.88 177 GLY A C 1
ATOM 1337 O O . GLY A 1 177 ? -19.487 -13.810 25.029 1.00 61.88 177 GLY A O 1
ATOM 1338 N N . ARG A 1 178 ? -18.931 -15.589 23.781 1.00 59.53 178 ARG A N 1
ATOM 1339 C CA . ARG A 1 178 ? -20.118 -16.393 24.136 1.00 59.53 178 ARG A CA 1
ATOM 1340 C C . ARG A 1 178 ? -19.726 -17.428 25.194 1.00 59.53 178 ARG A C 1
ATOM 1342 O O . ARG A 1 178 ? -18.910 -18.307 24.925 1.00 59.53 178 ARG A O 1
ATOM 1349 N N . LYS A 1 179 ? -20.303 -17.312 26.387 1.00 53.44 179 LYS A N 1
ATOM 1350 C CA . LYS A 1 179 ? -20.459 -18.411 27.346 1.00 53.44 179 LYS A CA 1
ATOM 1351 C C . LYS A 1 179 ? -21.942 -18.606 27.591 1.00 53.44 179 LYS A C 1
ATOM 1353 O O . LYS A 1 179 ? -22.632 -17.569 27.703 1.00 53.44 179 LYS A O 1
#

Sequence (179 aa):
MTAKTYSRGALHRFLYLEDILIGHSDGIDGDRLAAGLTWAKTGQANLENTDLINLFASPHVAAAEEAEWQGDPIAEAKSDLVRITVEATALDIADPDTLEGAAALALAEASCAAEKWPAYNSAHEGFAVINEEFDELKAHVWTNQVRRDLPAMRGEAIQLAATALRFAADVCTEGRGRK

pLDDT: mean 90.25, std 10.01, range [42.84, 98.62]

Secondary structure (DSSP, 8-state):
----PPPHHHHHHHHHHHHHHHHH-TT--HHHHHHHHHHHHH----TT-HHHHHHHHHHHHHHHHTTS--S-HHHHHHHHHHHHHHHHHHHHHT-TTSHHHHHHHHHHHHHHHHHHSPPPSSHHHHHHHHHHHHHHHHHHHHS-GGG--HHHHHHHHHHHHHHHHHHHHHTTTSSSS--

Radius of gyration: 23.69 Å; chains: 1; bounding box: 52×44×60 Å

Foldseek 3Di:
DDDDDDAQLLVLLVVVLVVLCVVQVVPLDPLLVVLSNVCSRPLDLPLVPPSVLVSLLRVVVVCVVVVNDDDDSSVVSSVVSVVSSVVSVVSRCCGCVDPNVLLNLLQVLLVVCVVVDPQDQELVRLVVQLVVLVVQLVVLVPPDPVPHDPVSNSVSVSPSSNSVVSSCPRYVVVPHDDD